Protein AF-A0A947HCT3-F1 (afdb_monomer_lite)

Structure (mmCIF, N/CA/C/O backbone):
data_AF-A0A947HCT3-F1
#
_entry.id   AF-A0A947HCT3-F1
#
loop_
_atom_site.group_PDB
_atom_site.id
_atom_site.type_symbol
_atom_site.label_atom_id
_atom_site.label_alt_id
_atom_site.label_comp_id
_atom_site.label_asym_id
_atom_site.label_entity_id
_atom_site.label_seq_id
_atom_site.pdbx_PDB_ins_code
_atom_site.Cartn_x
_atom_site.Cartn_y
_atom_site.Cartn_z
_atom_site.occupancy
_atom_site.B_iso_or_equiv
_atom_site.auth_seq_id
_atom_site.auth_comp_id
_atom_site.auth_asym_id
_atom_site.auth_atom_id
_atom_site.pdbx_PDB_model_num
ATOM 1 N N . MET A 1 1 ? -3.970 -8.580 -23.660 1.00 56.84 1 MET A N 1
ATOM 2 C CA . MET A 1 1 ? -3.537 -9.684 -24.543 1.00 56.84 1 MET A CA 1
ATOM 3 C C . MET A 1 1 ? -3.780 -9.497 -26.058 1.00 56.84 1 MET A C 1
ATOM 5 O O . MET A 1 1 ? -3.346 -10.385 -26.768 1.00 56.84 1 MET A O 1
ATOM 9 N N . PRO A 1 2 ? -4.352 -8.403 -26.622 1.00 57.91 2 PRO A N 1
ATOM 10 C CA . PRO A 1 2 ? -4.365 -8.251 -28.095 1.00 57.91 2 PRO A CA 1
ATOM 11 C C . PRO A 1 2 ? -3.103 -7.596 -28.687 1.00 57.91 2 PRO A C 1
ATOM 13 O O . PRO A 1 2 ? -2.681 -7.954 -29.776 1.00 57.91 2 PRO A O 1
ATOM 16 N N . LEU A 1 3 ? -2.484 -6.644 -27.978 1.00 55.88 3 LEU A N 1
ATOM 17 C CA . LEU A 1 3 ? -1.423 -5.795 -28.552 1.00 55.88 3 LEU A CA 1
ATOM 18 C C . LEU A 1 3 ? -0.024 -6.437 -28.568 1.00 55.88 3 LEU A C 1
ATOM 20 O O . LEU A 1 3 ? 0.815 -6.042 -29.365 1.00 55.88 3 LEU A O 1
ATOM 24 N N . TYR A 1 4 ? 0.230 -7.440 -27.722 1.00 53.56 4 TYR A N 1
ATOM 25 C CA . TYR A 1 4 ? 1.535 -8.116 -27.647 1.00 53.56 4 TYR A CA 1
ATOM 26 C C . TYR A 1 4 ? 1.813 -9.008 -28.867 1.00 53.56 4 TYR A C 1
ATOM 28 O O . TYR A 1 4 ? 2.942 -9.082 -29.337 1.00 53.56 4 TYR A O 1
ATOM 36 N N . LEU A 1 5 ? 0.770 -9.629 -29.423 1.00 58.38 5 LEU A N 1
ATOM 37 C CA . LEU A 1 5 ? 0.894 -10.539 -30.564 1.00 58.38 5 LEU A CA 1
ATOM 38 C C . LEU A 1 5 ? 1.216 -9.820 -31.884 1.00 58.38 5 LEU A C 1
ATOM 40 O O . LEU A 1 5 ? 1.547 -10.478 -32.860 1.00 58.38 5 LEU A O 1
ATOM 44 N N . LEU A 1 6 ? 1.097 -8.489 -31.929 1.00 59.31 6 LEU A N 1
ATOM 45 C CA . LEU A 1 6 ? 1.169 -7.716 -33.171 1.00 59.31 6 LEU A CA 1
ATOM 46 C C . LEU A 1 6 ? 2.506 -7.004 -33.399 1.00 59.31 6 LEU A C 1
ATOM 48 O O . LEU A 1 6 ? 2.699 -6.456 -34.481 1.00 59.31 6 LEU A O 1
ATOM 52 N N . SER A 1 7 ? 3.417 -6.959 -32.421 1.00 58.91 7 SER A N 1
ATOM 53 C CA . SER A 1 7 ? 4.641 -6.153 -32.573 1.00 58.91 7 SER A CA 1
ATOM 54 C C . SER A 1 7 ? 5.946 -6.810 -32.134 1.00 58.91 7 SER A C 1
ATOM 56 O O . SER A 1 7 ? 6.972 -6.194 -32.358 1.00 58.91 7 SER A O 1
ATOM 58 N N . GLU A 1 8 ? 5.957 -8.007 -31.531 1.00 56.78 8 GLU A N 1
ATOM 59 C CA . GLU A 1 8 ? 7.191 -8.693 -31.063 1.00 56.78 8 GLU A CA 1
ATOM 60 C C . GLU A 1 8 ? 8.147 -7.849 -30.181 1.00 56.78 8 GLU A C 1
ATOM 62 O O . GLU A 1 8 ? 9.265 -8.254 -29.874 1.00 56.78 8 GLU A O 1
ATOM 67 N N . GLU A 1 9 ? 7.717 -6.685 -29.697 1.00 63.81 9 GLU A N 1
ATOM 68 C CA . GLU A 1 9 ? 8.592 -5.778 -28.968 1.00 63.81 9 GLU A CA 1
ATOM 69 C C . GLU A 1 9 ? 8.560 -6.098 -27.472 1.00 63.81 9 GLU A C 1
ATOM 71 O O . GLU A 1 9 ? 7.555 -5.880 -26.780 1.00 63.81 9 GLU A O 1
ATOM 76 N N . ARG A 1 10 ? 9.708 -6.542 -26.940 1.00 75.31 10 ARG A N 1
ATOM 77 C CA . ARG A 1 10 ? 9.973 -6.700 -25.492 1.00 75.31 10 ARG A CA 1
ATOM 78 C C . ARG A 1 10 ? 9.546 -5.465 -24.687 1.00 75.31 10 ARG A C 1
ATOM 80 O O . ARG A 1 10 ? 9.216 -5.580 -23.510 1.00 75.31 10 ARG A O 1
ATOM 87 N N . PHE A 1 11 ? 9.486 -4.301 -25.332 1.00 82.25 11 PHE A N 1
ATOM 88 C CA . PHE A 1 11 ? 8.956 -3.057 -24.789 1.00 82.25 11 PHE A CA 1
ATOM 89 C C . PHE A 1 11 ? 7.548 -3.183 -24.177 1.00 82.25 11 PHE A C 1
ATOM 91 O O . PHE A 1 11 ? 7.352 -2.800 -23.023 1.00 82.25 11 PHE A O 1
ATOM 98 N N . PHE A 1 12 ? 6.563 -3.742 -24.892 1.00 83.81 12 PHE A N 1
ATOM 99 C CA . PHE A 1 12 ? 5.185 -3.837 -24.378 1.00 83.81 12 PHE A CA 1
ATOM 100 C C . PHE A 1 12 ? 5.067 -4.814 -23.208 1.00 83.81 12 PHE A C 1
ATOM 102 O O . PHE A 1 12 ? 4.247 -4.629 -22.302 1.00 83.81 12 PHE A O 1
ATOM 109 N N . LEU A 1 13 ? 5.907 -5.845 -23.216 1.00 85.38 13 LEU A N 1
ATOM 110 C CA . LEU A 1 13 ? 5.968 -6.837 -22.155 1.00 85.38 13 LEU A CA 1
ATOM 111 C C . LEU A 1 13 ? 6.576 -6.224 -20.881 1.00 85.38 13 LEU A C 1
ATOM 113 O O . LEU A 1 13 ? 5.982 -6.341 -19.810 1.00 85.38 13 LEU A O 1
ATOM 117 N N . SER A 1 14 ? 7.656 -5.446 -21.010 1.00 87.94 14 SER A N 1
ATOM 118 C CA . SER A 1 14 ? 8.220 -4.632 -19.921 1.00 87.94 14 SER A CA 1
ATOM 119 C C . SER A 1 14 ? 7.239 -3.580 -19.393 1.00 87.94 14 SER A C 1
ATOM 121 O O . SER A 1 14 ? 7.133 -3.388 -18.182 1.00 87.94 14 SER A O 1
ATOM 123 N N . LEU A 1 15 ? 6.472 -2.924 -20.272 1.00 89.94 15 LEU A N 1
ATOM 124 C CA . LEU A 1 15 ? 5.445 -1.961 -19.863 1.00 89.94 15 LEU A CA 1
ATOM 125 C C . LEU A 1 15 ? 4.327 -2.640 -19.060 1.00 89.94 15 LEU A C 1
ATOM 127 O O . LEU A 1 15 ? 3.884 -2.115 -18.039 1.00 89.94 15 LEU A O 1
ATOM 131 N N . THR A 1 16 ? 3.901 -3.831 -19.488 1.00 90.19 16 THR A N 1
ATOM 132 C CA . THR A 1 16 ? 2.904 -4.627 -18.761 1.00 90.19 16 THR A CA 1
ATOM 133 C C . THR A 1 16 ? 3.446 -5.065 -17.401 1.00 90.19 16 THR A C 1
ATOM 135 O O . THR A 1 16 ? 2.755 -4.910 -16.396 1.00 90.19 16 THR A O 1
ATOM 138 N N . TYR A 1 17 ? 4.695 -5.537 -17.344 1.00 90.75 17 TYR A N 1
ATOM 139 C CA . TYR A 1 17 ? 5.374 -5.880 -16.093 1.00 90.75 17 TYR A CA 1
ATOM 140 C C . TYR A 1 17 ? 5.388 -4.700 -15.112 1.00 90.75 17 TYR A C 1
ATOM 142 O O . TYR A 1 17 ? 4.963 -4.834 -13.965 1.00 90.75 17 TYR A O 1
ATOM 150 N N . PHE A 1 18 ? 5.803 -3.520 -15.579 1.00 91.88 18 PHE A N 1
ATOM 151 C CA . PHE A 1 18 ? 5.840 -2.310 -14.763 1.00 91.88 18 PHE A CA 1
ATOM 152 C C . PHE A 1 18 ? 4.444 -1.890 -14.281 1.00 91.88 18 PHE A C 1
ATOM 154 O O . PHE A 1 18 ? 4.259 -1.589 -13.102 1.00 91.88 18 PHE A O 1
ATOM 1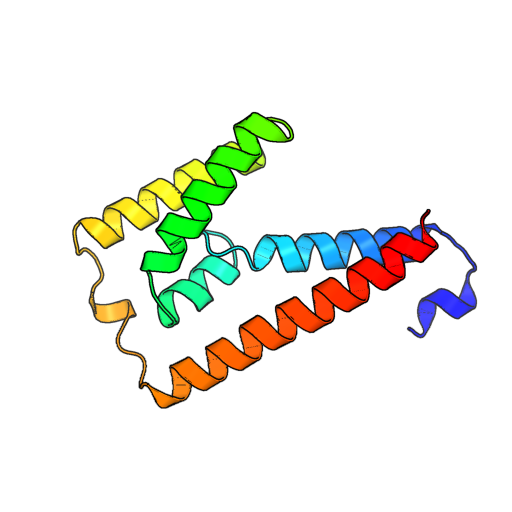61 N N . GLY A 1 19 ? 3.438 -1.937 -15.160 1.00 92.88 19 GLY A N 1
ATOM 162 C CA . GLY A 1 19 ? 2.051 -1.635 -14.803 1.00 92.88 19 GLY A CA 1
ATOM 163 C C . GLY A 1 19 ? 1.478 -2.587 -13.748 1.00 92.88 19 GLY A C 1
ATOM 164 O O . GLY A 1 19 ? 0.791 -2.145 -12.824 1.00 92.88 19 GLY A O 1
ATOM 165 N N . LEU A 1 20 ? 1.785 -3.885 -13.834 1.00 93.50 20 LEU A N 1
ATOM 166 C CA . LEU A 1 20 ? 1.399 -4.870 -12.819 1.00 93.50 20 LEU A CA 1
ATOM 167 C C . LEU A 1 20 ? 2.112 -4.620 -11.487 1.00 93.50 20 LEU A C 1
ATOM 169 O O . LEU A 1 20 ? 1.473 -4.661 -10.435 1.00 93.50 20 LEU A O 1
ATOM 173 N N . MET A 1 21 ? 3.410 -4.311 -11.528 1.00 92.12 21 MET A N 1
ATOM 174 C CA . MET A 1 21 ? 4.196 -3.995 -10.336 1.00 92.12 21 MET A CA 1
ATOM 175 C C . MET A 1 21 ? 3.651 -2.756 -9.613 1.00 92.12 21 MET A C 1
ATOM 177 O O . MET A 1 21 ? 3.490 -2.791 -8.395 1.00 92.12 21 MET A O 1
ATOM 181 N N . ILE A 1 22 ? 3.296 -1.691 -10.342 1.00 92.81 22 ILE A N 1
ATOM 182 C CA . ILE A 1 22 ? 2.667 -0.496 -9.756 1.00 92.81 22 ILE A CA 1
ATOM 183 C C . ILE A 1 22 ? 1.315 -0.833 -9.124 1.00 92.81 22 ILE A C 1
ATOM 185 O O . ILE A 1 22 ? 1.039 -0.381 -8.016 1.00 92.81 22 ILE A O 1
ATOM 189 N N . ASN A 1 23 ? 0.475 -1.635 -9.785 1.00 94.19 23 ASN A N 1
ATOM 190 C CA . ASN A 1 23 ? -0.812 -2.037 -9.212 1.00 94.19 23 ASN A CA 1
ATOM 191 C C . ASN A 1 23 ? -0.633 -2.823 -7.905 1.00 94.19 23 ASN A C 1
ATOM 193 O O . ASN A 1 23 ? -1.333 -2.561 -6.930 1.00 94.19 23 ASN A O 1
ATOM 197 N N . LEU A 1 24 ? 0.333 -3.744 -7.857 1.00 93.06 24 LEU A N 1
ATOM 198 C CA . LEU A 1 24 ? 0.667 -4.476 -6.633 1.00 93.06 24 LEU A CA 1
ATOM 199 C C . LEU A 1 24 ? 1.205 -3.554 -5.540 1.00 93.06 24 LEU A C 1
ATOM 201 O O . LEU A 1 24 ? 0.795 -3.670 -4.387 1.00 93.06 24 LEU A O 1
ATOM 205 N N . PHE A 1 25 ? 2.073 -2.612 -5.902 1.00 91.12 25 PHE A N 1
ATOM 206 C CA . PHE A 1 25 ? 2.589 -1.616 -4.972 1.00 91.12 25 PHE A CA 1
ATOM 207 C C . PHE A 1 25 ? 1.460 -0.761 -4.384 1.00 91.12 25 PHE A C 1
ATOM 209 O O . PHE A 1 25 ? 1.378 -0.603 -3.168 1.00 91.12 25 PHE A O 1
ATOM 216 N N . ASN A 1 26 ? 0.528 -0.291 -5.216 1.00 92.44 26 ASN A N 1
ATOM 217 C CA . ASN A 1 26 ? -0.629 0.483 -4.768 1.00 92.44 26 ASN A CA 1
ATOM 218 C C . ASN A 1 26 ? -1.560 -0.312 -3.854 1.00 92.44 26 ASN A C 1
ATOM 220 O O . ASN A 1 26 ? -2.280 0.296 -3.070 1.00 92.44 26 ASN A O 1
ATOM 224 N N . LEU A 1 27 ? -1.542 -1.645 -3.901 1.00 92.94 27 LEU A N 1
ATOM 225 C CA . LEU A 1 27 ? -2.330 -2.488 -3.006 1.00 92.94 27 LEU A CA 1
ATOM 226 C C . LEU A 1 27 ? -1.694 -2.678 -1.627 1.00 92.94 27 LEU A C 1
ATOM 228 O O . LEU A 1 27 ? -2.365 -3.237 -0.763 1.00 92.94 27 LEU A O 1
ATOM 232 N N . LEU A 1 28 ? -0.474 -2.201 -1.360 1.00 90.81 28 LEU A N 1
ATOM 233 C CA . LEU A 1 28 ? 0.121 -2.287 -0.022 1.00 90.81 28 LEU A CA 1
ATOM 234 C C . LEU A 1 28 ? -0.773 -1.615 1.042 1.00 90.81 28 LEU A C 1
ATOM 236 O O . LEU A 1 28 ? -1.397 -0.582 0.775 1.00 90.81 28 LEU A O 1
ATOM 240 N N . PRO A 1 29 ? -0.851 -2.169 2.266 1.00 89.88 29 PRO A N 1
ATOM 241 C CA . PRO A 1 29 ? -1.768 -1.699 3.302 1.00 89.88 29 PRO A CA 1
ATOM 242 C C . PRO A 1 29 ? -1.227 -0.453 4.021 1.00 89.88 29 PRO A C 1
ATOM 244 O O . PRO A 1 29 ? -1.057 -0.452 5.231 1.00 89.88 29 PRO A O 1
ATOM 247 N N . ILE A 1 30 ? -0.911 0.611 3.283 1.00 88.50 30 ILE A N 1
ATOM 248 C CA . ILE A 1 30 ? -0.294 1.841 3.801 1.00 88.50 30 ILE A CA 1
ATOM 249 C C . ILE A 1 30 ? -0.956 3.030 3.116 1.00 88.50 30 ILE A C 1
ATOM 251 O O . ILE A 1 30 ? -1.128 3.027 1.902 1.00 88.50 30 ILE A O 1
ATOM 255 N N . ARG A 1 31 ? -1.330 4.067 3.864 1.00 84.12 31 ARG A N 1
ATOM 256 C CA . ARG A 1 31 ? -1.761 5.336 3.258 1.00 84.12 31 ARG A CA 1
ATOM 257 C C . ARG A 1 31 ? -0.530 6.162 2.871 1.00 84.12 31 ARG A C 1
ATOM 259 O O . ARG A 1 31 ? 0.417 6.184 3.654 1.00 84.12 31 ARG A O 1
ATOM 266 N N . PRO A 1 32 ? -0.499 6.815 1.693 1.00 84.81 32 PRO A N 1
ATOM 267 C CA . PRO A 1 32 ? -1.620 7.199 0.820 1.00 84.81 32 PRO A CA 1
ATOM 268 C C . PRO A 1 32 ? -1.980 6.202 -0.299 1.00 84.81 32 PRO A C 1
ATOM 270 O O . PRO A 1 32 ? -2.783 6.541 -1.165 1.00 84.81 32 PRO A O 1
ATOM 273 N N . LEU A 1 33 ? -1.404 4.999 -0.311 1.00 89.75 33 LEU A N 1
ATOM 274 C CA . LEU A 1 33 ? -1.652 4.011 -1.364 1.00 89.75 33 LEU A CA 1
ATOM 275 C C . LEU A 1 33 ? -3.103 3.503 -1.321 1.00 89.75 33 LEU A C 1
ATOM 277 O O . LEU A 1 33 ? -3.763 3.516 -0.273 1.00 89.75 33 LEU A O 1
ATOM 281 N N . ASP A 1 34 ? -3.603 3.027 -2.461 1.00 89.19 34 ASP A N 1
ATOM 282 C CA . ASP A 1 34 ? -4.996 2.587 -2.616 1.00 89.19 34 ASP A CA 1
ATOM 283 C C . ASP A 1 34 ? -5.367 1.455 -1.640 1.00 89.19 34 ASP A C 1
ATOM 285 O O . ASP A 1 34 ? -6.442 1.457 -1.027 1.00 89.19 34 ASP A O 1
ATOM 289 N N . GLY A 1 35 ? -4.437 0.530 -1.407 1.00 87.31 35 GLY A N 1
ATOM 290 C CA . GLY A 1 35 ? -4.544 -0.555 -0.442 1.00 87.31 35 GLY A CA 1
ATOM 291 C C . GLY A 1 35 ? -4.694 -0.056 0.989 1.00 87.31 35 GLY A C 1
ATOM 292 O O . GLY A 1 35 ? -5.428 -0.662 1.769 1.00 87.31 35 GLY A O 1
ATOM 293 N N . GLY A 1 36 ? -4.126 1.101 1.338 1.00 86.81 36 GLY A N 1
ATOM 294 C CA . GLY A 1 36 ? -4.333 1.759 2.627 1.00 86.81 36 GLY A CA 1
ATOM 295 C C . GLY A 1 36 ? -5.790 2.169 2.873 1.00 86.81 36 GLY A C 1
ATOM 296 O O . GLY A 1 36 ? -6.251 2.170 4.016 1.00 86.81 36 GLY A O 1
ATOM 297 N N . ARG A 1 37 ? -6.568 2.469 1.824 1.00 85.06 37 ARG A N 1
ATOM 298 C CA . ARG A 1 37 ? -7.998 2.814 1.952 1.00 85.06 37 ARG A CA 1
ATOM 299 C C . ARG A 1 37 ? -8.860 1.575 2.164 1.00 85.06 37 ARG A C 1
ATOM 301 O O . ARG A 1 37 ? -9.713 1.573 3.048 1.00 85.06 37 ARG A O 1
ATOM 308 N N . ILE A 1 38 ? -8.611 0.520 1.390 1.00 86.50 38 ILE A N 1
ATOM 309 C CA . ILE A 1 38 ? -9.350 -0.746 1.500 1.00 86.50 38 ILE A CA 1
ATOM 310 C C . ILE A 1 38 ? -9.018 -1.434 2.826 1.00 86.50 38 ILE A C 1
ATOM 312 O O . ILE A 1 38 ? -9.911 -1.879 3.543 1.00 86.50 38 ILE A O 1
ATOM 316 N N . THR A 1 39 ? -7.746 -1.464 3.216 1.00 87.38 39 THR A N 1
ATOM 317 C CA . THR A 1 39 ? -7.336 -2.080 4.483 1.00 87.38 39 THR A CA 1
ATOM 318 C C . THR A 1 39 ? -7.843 -1.310 5.698 1.00 87.38 39 THR A C 1
ATOM 320 O O . THR A 1 39 ? -8.159 -1.947 6.694 1.00 87.38 39 THR A O 1
ATOM 323 N N . ALA A 1 40 ? -8.088 0.004 5.591 1.00 82.12 40 ALA A N 1
ATOM 324 C CA . ALA A 1 40 ? -8.842 0.766 6.595 1.00 82.12 40 ALA A CA 1
ATOM 325 C C . ALA A 1 40 ? -10.209 0.132 6.878 1.00 82.12 40 ALA A C 1
ATOM 327 O O . ALA A 1 40 ? -10.582 -0.110 8.020 1.00 82.12 40 ALA A O 1
ATOM 328 N N . ALA A 1 41 ? -10.951 -0.151 5.807 1.00 80.44 41 ALA A N 1
ATOM 329 C CA . ALA A 1 41 ? -12.289 -0.718 5.866 1.00 80.44 41 ALA A CA 1
ATOM 330 C C . ALA A 1 41 ? -12.289 -2.147 6.445 1.00 80.44 41 ALA A C 1
ATOM 332 O O . ALA A 1 41 ? -13.220 -2.549 7.158 1.00 80.44 41 ALA A O 1
ATOM 333 N N . LEU A 1 42 ? -11.234 -2.918 6.159 1.00 83.19 42 LEU A N 1
ATOM 334 C CA . LEU A 1 42 ? -11.063 -4.287 6.645 1.00 83.19 42 LEU A CA 1
ATOM 335 C C . LEU A 1 42 ? -10.594 -4.338 8.103 1.00 83.19 42 LEU A C 1
ATOM 337 O O . LEU A 1 42 ? -11.247 -4.955 8.941 1.00 83.19 42 LEU A O 1
ATOM 341 N N . SER A 1 43 ? -9.462 -3.713 8.405 1.00 83.69 43 SER A N 1
ATOM 342 C CA . SER A 1 43 ? -8.891 -3.610 9.742 1.00 83.69 43 SER A CA 1
ATOM 343 C C . SER A 1 43 ? -7.754 -2.582 9.743 1.00 83.69 43 SER A C 1
ATOM 345 O O . SER A 1 43 ? -6.735 -2.819 9.093 1.00 83.69 43 SER A O 1
ATOM 347 N N . PRO A 1 44 ? -7.845 -1.488 10.515 1.00 79.75 44 PRO A N 1
ATOM 348 C CA . PRO A 1 44 ? -6.759 -0.509 10.597 1.00 79.75 44 PRO A CA 1
ATOM 349 C C . PRO A 1 44 ? -5.451 -1.066 11.179 1.00 79.75 44 PRO A C 1
ATOM 351 O O . PRO A 1 44 ? -4.392 -0.495 10.942 1.00 79.75 44 PRO A O 1
ATOM 354 N N . TRP A 1 45 ? -5.475 -2.220 11.859 1.00 84.50 45 TRP A N 1
ATOM 355 C CA . TRP A 1 45 ? -4.250 -2.917 12.279 1.00 84.50 45 TRP A CA 1
ATOM 356 C C . TRP A 1 45 ? -3.358 -3.331 11.102 1.00 84.50 45 TRP A C 1
ATOM 358 O O . TRP A 1 45 ? -2.139 -3.411 11.256 1.00 84.50 45 TRP A O 1
ATOM 368 N N . LEU A 1 46 ? -3.940 -3.541 9.916 1.00 87.56 46 LEU A N 1
ATOM 369 C CA . LEU A 1 46 ? -3.184 -3.836 8.697 1.00 87.56 46 LEU A CA 1
ATOM 370 C C . LEU A 1 46 ? -2.244 -2.685 8.312 1.00 87.56 46 LEU A C 1
ATOM 372 O O . LEU A 1 46 ? -1.215 -2.941 7.696 1.00 87.56 46 LEU A O 1
ATOM 376 N N . TRP A 1 47 ? -2.539 -1.446 8.723 1.00 89.00 47 TRP A N 1
ATOM 377 C CA . TRP A 1 47 ? -1.643 -0.309 8.506 1.00 89.00 47 TRP A CA 1
ATOM 378 C C . TRP A 1 47 ? -0.340 -0.431 9.276 1.00 89.00 47 TRP A C 1
ATOM 380 O O . TRP A 1 47 ? 0.720 -0.160 8.722 1.00 89.00 47 TRP A O 1
ATOM 390 N N . GLY A 1 48 ? -0.401 -0.887 10.530 1.00 89.31 48 GLY A N 1
ATOM 391 C CA . GLY A 1 48 ? 0.800 -1.141 11.324 1.00 89.31 48 GLY A CA 1
ATOM 392 C C . GLY A 1 48 ? 1.677 -2.219 10.686 1.00 89.31 48 GLY A C 1
ATOM 393 O O . GLY A 1 48 ? 2.891 -2.052 10.594 1.00 89.31 48 GLY A O 1
ATOM 394 N N . ILE A 1 49 ? 1.054 -3.282 10.164 1.00 91.38 49 ILE A N 1
ATOM 395 C CA . ILE A 1 49 ? 1.754 -4.338 9.416 1.00 91.38 49 ILE A CA 1
ATOM 396 C C . ILE A 1 49 ? 2.406 -3.757 8.158 1.00 91.38 49 ILE A C 1
ATOM 398 O O . ILE A 1 49 ? 3.583 -4.006 7.911 1.00 91.38 49 ILE A O 1
ATOM 402 N N . GLY A 1 50 ? 1.672 -2.949 7.388 1.00 90.88 50 GLY A N 1
ATOM 403 C CA . GLY A 1 50 ? 2.199 -2.282 6.201 1.00 90.88 50 GLY A CA 1
ATOM 404 C C . GLY A 1 50 ? 3.408 -1.403 6.507 1.00 90.88 50 GLY A C 1
ATOM 405 O O . GLY A 1 50 ? 4.449 -1.551 5.872 1.00 90.88 50 GLY A O 1
ATOM 406 N N . LEU A 1 51 ? 3.301 -0.537 7.516 1.00 93.00 51 LEU A N 1
ATOM 407 C CA . LEU A 1 51 ? 4.395 0.335 7.947 1.00 93.00 51 LEU A CA 1
ATOM 408 C C . LEU A 1 51 ? 5.631 -0.456 8.374 1.00 93.00 51 LEU A C 1
ATOM 410 O O . LEU A 1 51 ? 6.743 -0.087 8.004 1.00 93.00 51 LEU A O 1
ATOM 414 N N . LEU A 1 52 ? 5.446 -1.556 9.108 1.00 93.31 52 LEU A N 1
ATOM 415 C CA . LEU A 1 52 ? 6.547 -2.418 9.526 1.00 93.31 52 LEU A CA 1
ATOM 416 C C . LEU A 1 52 ? 7.237 -3.073 8.322 1.00 93.31 52 LEU A C 1
ATOM 418 O O . LEU A 1 52 ? 8.460 -3.005 8.207 1.00 93.31 52 LEU A O 1
ATOM 422 N N . LEU A 1 53 ? 6.466 -3.665 7.403 1.00 91.00 53 LEU A N 1
ATOM 423 C CA . LEU A 1 53 ? 7.001 -4.270 6.177 1.00 91.00 53 LEU A CA 1
ATOM 424 C C . LEU A 1 53 ? 7.766 -3.250 5.333 1.00 91.00 53 LEU A C 1
ATOM 426 O O . LEU A 1 53 ? 8.836 -3.543 4.798 1.00 91.00 53 LEU A O 1
ATOM 430 N N . MET A 1 54 ? 7.238 -2.035 5.240 1.00 90.25 54 MET A N 1
ATOM 431 C CA . MET A 1 54 ? 7.866 -0.952 4.506 1.00 90.25 54 MET A CA 1
ATOM 432 C C . MET A 1 54 ? 9.168 -0.485 5.153 1.00 90.25 54 MET A C 1
ATOM 434 O O . MET A 1 54 ? 10.160 -0.295 4.452 1.00 90.25 54 MET A O 1
ATOM 438 N N . LEU A 1 55 ? 9.188 -0.353 6.481 1.00 91.94 55 LEU A N 1
ATOM 439 C CA . LEU A 1 55 ? 10.392 -0.015 7.231 1.00 91.94 55 LEU A CA 1
ATOM 440 C C . LEU A 1 55 ? 11.492 -1.056 6.984 1.00 91.94 55 LEU A C 1
ATOM 442 O O . LEU A 1 55 ? 12.605 -0.691 6.620 1.00 91.94 55 LEU A O 1
ATOM 446 N N . ILE A 1 56 ? 11.162 -2.347 7.091 1.00 91.31 56 ILE A N 1
ATOM 447 C CA . ILE A 1 56 ? 12.090 -3.448 6.786 1.00 91.31 56 ILE A CA 1
ATOM 448 C C . ILE A 1 56 ? 12.592 -3.350 5.339 1.00 91.31 56 ILE A C 1
ATOM 450 O O . ILE A 1 56 ? 13.787 -3.505 5.088 1.00 91.31 56 ILE A O 1
ATOM 454 N N . SER A 1 57 ? 11.706 -3.050 4.387 1.00 87.75 57 SER A N 1
ATOM 455 C CA . SER A 1 57 ? 12.057 -2.956 2.961 1.00 87.75 57 SER A CA 1
ATOM 456 C C . SER A 1 57 ? 13.080 -1.849 2.682 1.00 87.75 57 SER A C 1
ATOM 458 O O . SER A 1 57 ? 14.006 -2.051 1.898 1.00 87.75 57 SER A O 1
ATOM 460 N N . ILE A 1 58 ? 12.963 -0.705 3.364 1.0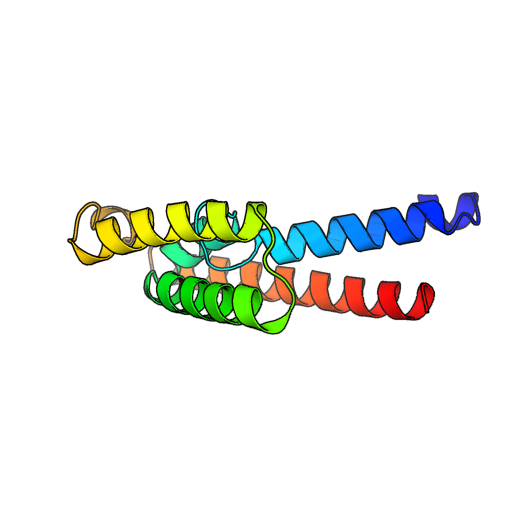0 89.50 58 ILE A N 1
ATOM 461 C CA . ILE A 1 58 ? 13.901 0.423 3.239 1.00 89.50 58 ILE A CA 1
ATOM 462 C C . ILE A 1 58 ? 15.317 0.028 3.685 1.00 89.50 58 ILE A C 1
ATOM 464 O O . ILE A 1 58 ? 16.287 0.428 3.043 1.00 89.50 58 ILE A O 1
ATOM 468 N N . PHE A 1 59 ? 15.444 -0.771 4.750 1.00 89.38 59 PHE A N 1
ATOM 469 C CA . PHE A 1 59 ? 16.746 -1.206 5.271 1.00 89.38 59 PHE A CA 1
ATOM 470 C C . PHE A 1 59 ? 17.350 -2.406 4.528 1.00 89.38 59 PHE A C 1
ATOM 472 O O . PHE A 1 59 ? 18.553 -2.626 4.634 1.00 89.38 59 PHE A O 1
ATOM 479 N N . THR A 1 60 ? 16.545 -3.188 3.803 1.00 89.44 60 THR A N 1
ATOM 480 C CA . THR A 1 60 ? 16.985 -4.461 3.196 1.00 89.44 60 THR A CA 1
ATOM 481 C C . THR A 1 60 ? 17.179 -4.415 1.682 1.00 89.44 60 THR A C 1
ATOM 483 O O . THR A 1 60 ? 18.044 -5.127 1.182 1.00 89.44 60 THR A O 1
ATOM 486 N N . ILE A 1 61 ? 16.403 -3.612 0.942 1.00 81.69 61 ILE A N 1
ATOM 487 C CA . ILE A 1 61 ? 16.413 -3.622 -0.534 1.00 81.69 61 ILE A CA 1
ATOM 488 C C . ILE A 1 61 ? 17.191 -2.423 -1.085 1.00 81.69 61 ILE A C 1
ATOM 490 O O . ILE A 1 61 ? 18.127 -2.606 -1.856 1.00 81.69 61 ILE A O 1
ATOM 494 N N . ALA A 1 62 ? 16.800 -1.208 -0.696 1.00 78.06 62 ALA A N 1
ATOM 495 C CA . ALA A 1 62 ? 17.516 0.053 -0.902 1.00 78.06 62 ALA A CA 1
ATOM 496 C C . ALA A 1 62 ? 16.636 1.210 -0.395 1.00 78.06 62 ALA A C 1
ATOM 498 O O . ALA A 1 62 ? 15.420 1.195 -0.620 1.00 78.06 62 ALA A O 1
ATOM 499 N N . PRO A 1 63 ? 17.214 2.261 0.211 1.00 77.69 63 PRO A N 1
ATOM 500 C CA . PRO A 1 63 ? 16.453 3.447 0.568 1.00 77.69 63 PRO A CA 1
ATOM 501 C C . PRO A 1 63 ? 16.044 4.215 -0.698 1.00 77.69 63 PRO A C 1
ATOM 503 O O . PRO A 1 63 ? 16.877 4.794 -1.391 1.00 77.69 63 PRO A O 1
ATOM 506 N N . ASN A 1 64 ? 14.743 4.240 -0.994 1.00 83.75 64 ASN A N 1
ATOM 507 C CA . ASN A 1 64 ? 14.170 5.074 -2.050 1.00 83.75 64 ASN A CA 1
ATOM 508 C C . ASN A 1 64 ? 13.486 6.306 -1.420 1.00 83.75 64 ASN A C 1
ATOM 510 O O . ASN A 1 64 ? 12.655 6.127 -0.523 1.00 83.75 64 ASN A O 1
ATOM 514 N N . PRO A 1 65 ? 13.755 7.541 -1.890 1.00 87.50 65 PRO A N 1
ATOM 515 C CA . PRO A 1 65 ? 13.075 8.746 -1.408 1.00 87.50 65 PRO A CA 1
ATOM 516 C C . PRO A 1 65 ? 11.543 8.631 -1.384 1.00 87.50 65 PRO A C 1
ATOM 518 O O . PRO A 1 65 ? 10.905 9.085 -0.437 1.00 87.50 65 PRO A O 1
ATOM 521 N N . LEU A 1 66 ? 10.944 7.960 -2.375 1.00 88.00 66 LEU A N 1
ATOM 522 C CA . LEU A 1 66 ? 9.499 7.715 -2.427 1.00 88.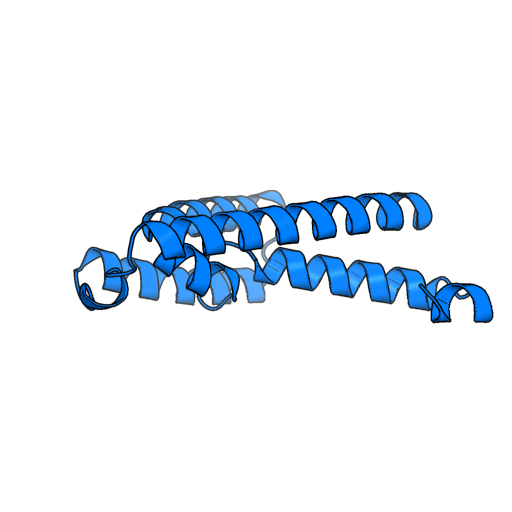00 66 LEU A CA 1
ATOM 523 C C . LEU A 1 66 ? 9.017 6.826 -1.277 1.00 88.00 66 LEU A C 1
ATOM 525 O O . LEU A 1 66 ? 7.965 7.089 -0.697 1.00 88.00 66 LEU A O 1
ATOM 529 N N . MET A 1 67 ? 9.788 5.798 -0.914 1.00 87.75 67 MET A N 1
ATOM 530 C CA . MET A 1 67 ? 9.463 4.943 0.227 1.00 87.75 67 MET A CA 1
ATOM 531 C C . MET A 1 67 ? 9.546 5.725 1.539 1.00 87.75 67 MET A C 1
ATOM 533 O O . MET A 1 67 ? 8.686 5.588 2.398 1.00 87.75 67 MET A O 1
ATOM 537 N N . ILE A 1 68 ? 10.530 6.605 1.693 1.00 89.44 68 ILE A N 1
ATOM 538 C CA . ILE A 1 68 ? 10.627 7.440 2.895 1.00 89.44 68 ILE A CA 1
ATOM 539 C C . ILE A 1 68 ? 9.419 8.387 2.989 1.00 89.44 68 ILE A C 1
ATOM 541 O O . ILE A 1 68 ? 8.811 8.504 4.049 1.00 89.44 68 ILE A O 1
ATOM 545 N N . LEU A 1 69 ? 9.015 9.010 1.877 1.00 90.25 69 LEU A N 1
ATOM 546 C CA . LEU A 1 69 ? 7.839 9.885 1.838 1.00 90.25 69 LEU A CA 1
ATOM 547 C C . LEU A 1 69 ? 6.545 9.145 2.197 1.00 90.25 69 LEU A C 1
ATOM 549 O O . LEU A 1 69 ? 5.792 9.602 3.055 1.00 90.25 69 LEU A O 1
ATOM 553 N N . ILE A 1 70 ? 6.291 7.993 1.572 1.00 90.06 70 ILE A N 1
ATOM 554 C CA . ILE A 1 70 ? 5.104 7.175 1.859 1.00 90.06 70 ILE A CA 1
ATOM 555 C C . ILE A 1 70 ? 5.110 6.718 3.327 1.00 90.06 70 ILE A C 1
ATOM 557 O O . ILE A 1 70 ? 4.064 6.749 3.975 1.00 90.06 70 ILE A O 1
ATOM 561 N N . LEU A 1 71 ? 6.277 6.363 3.874 1.00 91.25 71 LEU A N 1
ATOM 562 C CA . LEU A 1 71 ? 6.427 5.989 5.278 1.00 91.25 71 LEU A CA 1
ATOM 563 C C . LEU A 1 71 ? 6.024 7.149 6.203 1.00 91.25 71 LEU A C 1
ATOM 565 O O . LEU A 1 71 ? 5.233 6.942 7.120 1.00 91.25 71 LEU A O 1
ATOM 569 N N . LEU A 1 72 ? 6.496 8.372 5.942 1.00 92.25 72 LEU A N 1
ATOM 570 C CA . LEU A 1 72 ? 6.141 9.557 6.735 1.00 92.25 72 LEU A CA 1
ATOM 571 C C . LEU A 1 72 ? 4.628 9.823 6.744 1.00 92.25 72 LEU A C 1
ATOM 573 O O . LEU A 1 72 ? 4.045 10.035 7.812 1.00 92.25 72 LEU A O 1
ATOM 577 N N . PHE A 1 73 ? 3.974 9.766 5.579 1.00 91.12 73 PHE A N 1
ATOM 578 C CA . PHE A 1 73 ? 2.520 9.922 5.492 1.00 91.12 73 PHE A CA 1
ATOM 579 C C . PHE A 1 73 ? 1.786 8.815 6.249 1.00 91.12 73 PHE A C 1
ATOM 581 O O . PHE A 1 73 ? 0.904 9.108 7.061 1.00 91.12 73 PHE A O 1
ATOM 588 N N . GLY A 1 74 ? 2.193 7.562 6.049 1.00 88.94 74 GLY A N 1
ATOM 589 C CA . GLY A 1 74 ? 1.572 6.420 6.700 1.00 88.94 74 GLY A CA 1
ATOM 590 C C . GLY A 1 74 ? 1.728 6.443 8.225 1.00 88.94 74 GLY A C 1
ATOM 591 O O . GLY A 1 74 ? 0.764 6.153 8.932 1.00 88.94 74 GLY A O 1
ATOM 592 N N . LEU A 1 75 ? 2.887 6.862 8.752 1.00 92.00 75 LEU A N 1
ATOM 593 C CA . LEU A 1 75 ? 3.092 7.082 10.190 1.00 92.00 75 LEU A CA 1
ATOM 594 C C . LEU A 1 75 ? 2.154 8.160 10.737 1.00 92.00 75 LEU A C 1
ATOM 596 O O . LEU A 1 75 ? 1.562 7.971 11.800 1.00 92.00 75 LEU A O 1
ATOM 600 N N . SER A 1 76 ? 1.987 9.271 10.013 1.00 90.06 76 SER A N 1
ATOM 601 C CA . SER A 1 76 ? 1.089 10.350 10.435 1.00 90.06 76 SER A CA 1
ATOM 602 C C . SER A 1 76 ? -0.371 9.884 10.525 1.00 90.06 76 SER A C 1
ATOM 604 O O . SER A 1 76 ? -1.074 10.224 11.478 1.00 90.06 76 SER A O 1
ATOM 606 N N . ASP A 1 77 ? -0.818 9.057 9.576 1.00 86.38 77 ASP A N 1
ATOM 607 C CA . ASP A 1 77 ? -2.178 8.516 9.546 1.00 86.38 77 ASP A CA 1
ATOM 608 C C . ASP A 1 77 ? -2.392 7.438 10.612 1.00 86.38 77 ASP A C 1
ATOM 610 O O . ASP A 1 77 ? -3.426 7.426 11.285 1.00 86.38 77 ASP A O 1
ATOM 614 N N . PHE A 1 78 ? -1.400 6.569 10.819 1.00 87.94 78 PHE A N 1
ATOM 615 C CA . PHE A 1 78 ? -1.429 5.571 11.884 1.00 87.94 78 PHE A CA 1
ATOM 616 C C . PHE A 1 78 ? -1.469 6.225 13.269 1.00 87.94 78 PHE A C 1
ATOM 618 O O . PHE A 1 78 ? -2.244 5.800 14.126 1.00 87.94 78 PHE A O 1
ATOM 625 N N . TYR A 1 79 ? -0.709 7.304 13.474 1.00 89.12 79 TYR A N 1
ATOM 626 C CA . TYR A 1 79 ? -0.722 8.068 14.720 1.00 89.12 79 TYR A CA 1
ATOM 627 C C . TYR A 1 79 ? -2.095 8.699 15.003 1.00 89.12 79 TYR A C 1
ATOM 629 O O . TYR A 1 79 ? -2.619 8.557 16.110 1.00 89.12 79 TYR A O 1
ATOM 637 N N . LYS A 1 80 ? -2.723 9.337 14.003 1.00 86.25 80 LYS A N 1
ATOM 638 C CA . LYS A 1 80 ? -4.084 9.901 14.133 1.00 86.25 80 LYS A CA 1
ATOM 639 C C . LYS A 1 80 ? -5.109 8.827 14.498 1.00 86.25 80 LYS A C 1
ATOM 641 O O . LYS A 1 80 ? -5.925 9.030 15.397 1.00 86.25 80 LYS A O 1
ATOM 646 N N . TRP A 1 81 ? -5.030 7.668 13.842 1.00 83.81 81 TRP A N 1
ATOM 647 C CA . TRP A 1 81 ? -5.885 6.524 14.152 1.00 83.81 81 TRP A CA 1
ATOM 648 C C . TRP A 1 81 ? -5.681 6.011 15.582 1.00 83.81 81 TRP A C 1
ATOM 650 O O . TRP A 1 81 ? -6.665 5.832 16.301 1.00 83.81 81 TRP A O 1
ATOM 660 N N . TRP A 1 82 ? -4.428 5.830 16.018 1.00 83.75 82 TRP A N 1
ATOM 661 C CA . TRP A 1 82 ? -4.103 5.383 17.378 1.00 83.75 82 TRP A CA 1
ATOM 662 C C . TRP A 1 82 ? -4.663 6.346 18.427 1.00 83.75 82 TRP A C 1
ATOM 664 O O . TRP A 1 82 ? -5.248 5.922 19.423 1.00 83.75 82 TRP A O 1
ATOM 674 N N . LYS A 1 83 ? -4.538 7.656 18.187 1.00 85.44 83 LYS A N 1
ATOM 675 C CA . LYS A 1 83 ? -5.074 8.710 19.060 1.00 85.44 83 LYS A CA 1
ATOM 676 C C . LYS A 1 83 ? -6.612 8.723 19.116 1.00 85.44 83 LYS A C 1
ATOM 678 O O . LYS A 1 83 ? -7.198 9.400 19.954 1.00 85.44 83 LYS A O 1
ATOM 683 N N . GLY A 1 84 ? -7.282 7.947 18.262 1.00 76.19 84 GLY A N 1
ATOM 684 C CA . GLY A 1 84 ? -8.736 7.833 18.219 1.00 76.19 84 GLY A CA 1
ATOM 685 C C . GLY A 1 84 ? -9.423 8.969 17.463 1.00 76.19 84 GLY A C 1
ATOM 686 O O . GLY A 1 84 ? -10.650 9.062 17.503 1.00 76.19 84 GLY A O 1
ATOM 687 N N . GLU A 1 85 ? -8.668 9.806 16.752 1.00 66.19 85 GLU A N 1
ATOM 688 C CA . GLU A 1 85 ? -9.215 10.800 15.835 1.00 66.19 85 GLU A CA 1
ATOM 689 C C . GLU A 1 85 ? -9.714 10.044 14.583 1.00 66.19 85 GLU A C 1
ATOM 691 O O . GLU A 1 85 ? -8.927 9.411 13.882 1.00 66.19 85 GLU A O 1
ATOM 696 N N . ASN A 1 86 ? -11.029 10.083 14.308 1.00 60.56 86 ASN A N 1
ATOM 697 C CA . ASN A 1 86 ? -11.742 9.380 13.212 1.00 60.56 86 ASN A CA 1
ATOM 698 C C . ASN A 1 86 ? -12.215 7.929 13.466 1.00 60.56 86 ASN A C 1
ATOM 700 O O . ASN A 1 86 ? -12.093 7.065 12.594 1.00 60.56 86 ASN A O 1
ATOM 704 N N . ARG A 1 87 ? -12.861 7.648 14.608 1.00 58.31 87 ARG A N 1
ATOM 705 C CA . ARG A 1 87 ? -13.515 6.336 14.847 1.00 58.31 87 ARG A CA 1
ATOM 706 C C . ARG A 1 87 ? -14.684 6.019 13.901 1.00 58.31 87 ARG A C 1
ATOM 708 O O . ARG A 1 87 ? -14.975 4.848 13.680 1.00 58.31 87 ARG A O 1
ATOM 715 N N . HIS A 1 88 ? -15.297 7.032 13.288 1.00 55.16 88 HIS A N 1
ATOM 716 C CA . HIS A 1 88 ? -16.474 6.871 12.422 1.00 55.16 88 HIS A CA 1
ATOM 717 C C . HIS A 1 88 ? -16.168 6.290 11.024 1.00 55.16 88 HIS A C 1
ATOM 719 O O . HIS A 1 88 ? -17.079 5.924 10.292 1.00 55.16 88 HIS A O 1
ATOM 725 N N . TYR A 1 89 ? -14.890 6.151 10.646 1.00 54.59 89 TYR A N 1
ATOM 726 C CA . TYR A 1 89 ? -14.488 5.582 9.349 1.00 54.59 89 TYR A CA 1
ATOM 727 C C . TYR A 1 89 ? -14.529 4.041 9.290 1.00 54.59 89 TYR A C 1
ATOM 729 O O . TYR A 1 89 ? -14.335 3.469 8.216 1.00 54.59 89 TYR A O 1
ATOM 737 N N . PHE A 1 90 ? -14.769 3.356 10.416 1.00 58.91 90 PHE A N 1
ATOM 738 C CA . PHE A 1 90 ? -14.627 1.895 10.535 1.00 58.91 90 PHE A CA 1
ATOM 739 C C . PHE A 1 90 ? -15.950 1.125 10.630 1.00 58.91 90 PHE A C 1
ATOM 741 O O . PHE A 1 90 ? -15.945 -0.102 10.756 1.00 58.91 90 PHE A O 1
ATOM 748 N N . GLU A 1 91 ? -17.085 1.816 10.535 1.00 59.94 91 GLU A N 1
ATOM 749 C CA . GLU A 1 91 ? -18.418 1.224 10.662 1.00 59.94 91 GLU A CA 1
ATOM 750 C C . GLU A 1 91 ? -18.920 0.693 9.316 1.00 59.94 91 GLU A C 1
ATOM 752 O O . GLU A 1 91 ? -19.882 1.176 8.723 1.00 59.94 91 GLU A O 1
ATOM 757 N N . ILE A 1 92 ? -18.241 -0.326 8.793 1.00 65.38 92 ILE A N 1
ATOM 758 C CA . ILE A 1 92 ? -18.713 -1.042 7.608 1.00 65.38 92 ILE A CA 1
ATOM 759 C C . ILE A 1 92 ? -19.375 -2.339 8.059 1.00 65.38 92 ILE A C 1
ATOM 761 O O . ILE A 1 92 ? -18.790 -3.140 8.787 1.00 65.38 92 ILE A O 1
ATOM 765 N N . SER A 1 93 ? -20.606 -2.554 7.589 1.00 75.06 93 SER A N 1
ATOM 766 C CA . SER A 1 93 ? -21.357 -3.790 7.817 1.00 75.06 93 SER A CA 1
ATOM 767 C C . SER A 1 93 ? -20.522 -5.027 7.456 1.00 75.06 93 SER A C 1
ATOM 769 O O . SER A 1 93 ? -19.881 -5.082 6.401 1.00 75.06 93 SER A O 1
ATOM 771 N N . ARG A 1 94 ? -20.551 -6.040 8.333 1.00 71.12 94 ARG A N 1
ATOM 772 C CA . ARG A 1 94 ? -19.708 -7.250 8.277 1.00 71.12 94 ARG A CA 1
ATOM 773 C C . ARG A 1 94 ? -19.774 -7.968 6.918 1.00 71.12 94 ARG A C 1
ATOM 775 O O . ARG A 1 94 ? -18.757 -8.476 6.456 1.00 71.12 94 ARG A O 1
ATOM 782 N N . HIS A 1 95 ? -20.921 -7.937 6.236 1.00 75.56 95 HIS A N 1
ATOM 783 C CA . HIS A 1 95 ? -21.085 -8.530 4.902 1.00 75.56 95 HIS A CA 1
ATOM 784 C C . HIS A 1 95 ? -20.306 -7.789 3.805 1.00 75.56 95 HIS A C 1
ATOM 786 O O . HIS A 1 95 ? -19.663 -8.423 2.970 1.00 75.56 95 HIS A O 1
ATOM 792 N N . LYS A 1 96 ? -20.292 -6.449 3.831 1.00 80.56 96 LYS A N 1
ATOM 793 C CA . LYS A 1 96 ? -19.528 -5.644 2.862 1.00 80.56 96 LYS A CA 1
ATOM 794 C C . LYS A 1 96 ? -18.024 -5.831 3.060 1.00 80.56 96 LYS A C 1
ATOM 796 O O . LYS A 1 96 ? -17.288 -5.908 2.083 1.00 80.56 96 LYS A O 1
ATOM 801 N N . ARG A 1 97 ? -17.573 -5.983 4.311 1.00 82.94 97 ARG A N 1
ATOM 802 C CA . ARG A 1 97 ? -16.166 -6.262 4.639 1.00 82.94 97 ARG A CA 1
ATOM 803 C C . ARG A 1 97 ? -15.661 -7.545 3.973 1.00 82.94 97 ARG A C 1
ATOM 805 O O . ARG A 1 97 ? -14.564 -7.545 3.430 1.00 82.94 97 ARG A O 1
ATOM 812 N N . ILE A 1 98 ? -16.464 -8.609 3.983 1.00 85.94 98 ILE A N 1
ATOM 813 C CA . ILE A 1 98 ? -16.108 -9.883 3.345 1.00 85.94 98 ILE A CA 1
ATOM 814 C C . ILE A 1 98 ? -15.976 -9.706 1.828 1.00 85.94 98 ILE A C 1
ATOM 816 O O . ILE A 1 98 ? -14.983 -10.139 1.253 1.00 85.94 98 ILE A O 1
ATOM 820 N N . LEU A 1 99 ? -16.920 -9.005 1.192 1.00 88.75 99 LEU A N 1
ATOM 821 C CA . LEU A 1 99 ? -16.863 -8.730 -0.246 1.00 88.75 99 LEU A CA 1
ATOM 822 C C . LEU A 1 99 ? -15.598 -7.948 -0.633 1.00 88.75 99 LEU A C 1
ATOM 824 O O . LEU A 1 99 ? -14.899 -8.337 -1.566 1.00 88.75 99 LEU A O 1
ATOM 828 N N . PHE A 1 100 ? -15.269 -6.885 0.109 1.00 88.38 100 PHE A N 1
ATOM 829 C CA . PHE A 1 100 ? -14.039 -6.123 -0.119 1.00 88.38 100 PHE A CA 1
ATOM 830 C C . PHE A 1 100 ? -12.782 -6.963 0.123 1.00 88.38 100 PHE A C 1
ATOM 832 O O . PHE A 1 100 ? -11.830 -6.837 -0.640 1.00 88.38 100 PHE A O 1
ATOM 839 N N . ALA A 1 101 ? -12.775 -7.834 1.136 1.00 88.38 101 ALA A N 1
ATOM 840 C CA . ALA A 1 101 ? -11.646 -8.720 1.407 1.00 88.38 101 ALA A CA 1
ATOM 841 C C . ALA A 1 101 ? -11.421 -9.709 0.257 1.00 88.38 101 ALA A C 1
ATOM 843 O O . ALA A 1 101 ? -10.296 -9.838 -0.219 1.00 88.38 101 ALA A O 1
ATOM 844 N N . PHE A 1 102 ? -12.484 -10.354 -0.233 1.00 92.31 102 PHE A N 1
ATOM 845 C CA . PHE A 1 102 ? -12.395 -11.258 -1.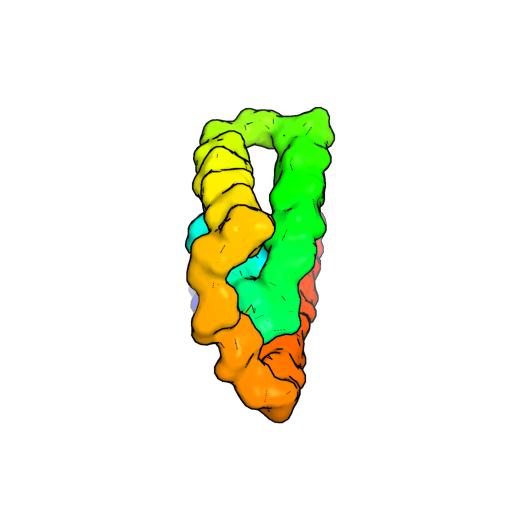380 1.00 92.31 102 PHE A CA 1
ATOM 846 C C . PHE A 1 102 ? -11.970 -10.533 -2.655 1.00 92.31 102 PHE A C 1
ATOM 848 O O . PHE A 1 102 ? -11.093 -11.027 -3.355 1.00 92.31 102 PHE A O 1
ATOM 855 N N . GLY A 1 103 ? -12.532 -9.355 -2.942 1.00 92.31 103 GLY A N 1
ATOM 856 C CA . GLY A 1 103 ? -12.127 -8.556 -4.101 1.00 92.31 103 GLY A CA 1
ATOM 857 C C . GLY A 1 103 ? -10.660 -8.129 -4.028 1.00 92.31 103 GLY A C 1
ATOM 858 O O . GLY A 1 103 ? -9.931 -8.254 -5.007 1.00 92.31 103 GLY A O 1
ATOM 859 N N . TYR A 1 104 ? -10.206 -7.692 -2.853 1.00 91.56 104 TYR A N 1
ATOM 860 C CA . TYR A 1 104 ? -8.824 -7.283 -2.614 1.00 91.56 104 TYR A CA 1
ATOM 861 C C . TYR A 1 104 ? -7.840 -8.452 -2.755 1.00 91.56 104 TYR A C 1
ATOM 863 O O . TYR A 1 104 ? -6.875 -8.352 -3.509 1.00 91.56 104 TYR A O 1
ATOM 871 N N . LEU A 1 105 ? -8.108 -9.584 -2.097 1.00 92.94 105 LEU A N 1
ATOM 872 C CA . LEU A 1 105 ? -7.263 -10.777 -2.195 1.00 92.94 105 LEU A CA 1
ATOM 873 C C . LEU A 1 105 ? -7.284 -11.382 -3.601 1.00 92.94 105 LEU A C 1
ATOM 875 O O . LEU A 1 105 ? -6.236 -11.770 -4.107 1.00 92.94 105 LEU A O 1
ATOM 879 N N . GLY A 1 106 ? -8.450 -11.427 -4.248 1.00 95.19 106 GLY A N 1
ATOM 880 C CA . GLY A 1 106 ? -8.589 -11.898 -5.623 1.00 95.19 106 GLY A CA 1
ATOM 881 C C . GLY A 1 106 ? -7.807 -11.032 -6.608 1.00 95.19 106 GLY A C 1
ATOM 882 O O . GLY A 1 106 ? -7.115 -11.562 -7.473 1.00 95.19 106 GLY A O 1
ATOM 883 N N . LEU A 1 107 ? -7.843 -9.708 -6.440 1.00 94.12 107 LEU A N 1
ATOM 884 C CA . LEU A 1 107 ? -7.067 -8.787 -7.265 1.00 94.12 107 LEU A CA 1
ATOM 885 C C . LEU A 1 107 ? -5.561 -8.985 -7.065 1.00 94.12 107 LEU A C 1
ATOM 887 O O . LEU A 1 107 ? -4.838 -9.118 -8.049 1.00 94.12 107 LEU A O 1
ATOM 891 N N . ILE A 1 108 ? -5.093 -9.066 -5.813 1.00 94.19 108 ILE A N 1
ATOM 892 C CA . ILE A 1 108 ? -3.688 -9.383 -5.509 1.00 94.19 108 ILE A CA 1
ATOM 893 C C . ILE A 1 108 ? -3.296 -10.701 -6.173 1.00 94.19 108 ILE A C 1
ATOM 895 O O . ILE A 1 108 ? -2.270 -10.765 -6.841 1.00 94.19 108 ILE A O 1
ATOM 899 N N . PHE A 1 109 ? -4.119 -11.739 -6.030 1.00 95.88 109 PHE A N 1
ATOM 900 C CA . PHE A 1 109 ? -3.845 -13.058 -6.585 1.00 95.88 109 PHE A CA 1
ATOM 901 C C . PHE A 1 109 ? -3.692 -13.020 -8.110 1.00 95.88 109 PHE A C 1
ATOM 903 O O . PHE A 1 109 ? -2.687 -13.494 -8.638 1.00 95.88 109 PHE A O 1
ATOM 910 N N . VAL A 1 110 ? -4.636 -12.395 -8.820 1.00 95.81 110 VAL A N 1
ATOM 911 C CA . VAL A 1 110 ? -4.577 -12.253 -10.283 1.00 95.81 110 VAL A CA 1
ATOM 912 C C . VAL A 1 110 ? -3.351 -11.452 -10.715 1.00 95.81 110 VAL A C 1
ATOM 914 O O . VAL A 1 110 ? -2.682 -11.834 -11.676 1.00 95.81 110 VAL A O 1
ATOM 917 N N . LEU A 1 111 ? -3.026 -10.366 -10.013 1.00 93.75 111 LEU A N 1
ATOM 918 C CA . LEU A 1 111 ? -1.864 -9.538 -10.326 1.00 93.75 111 LEU A CA 1
ATOM 919 C C . LEU A 1 111 ? -0.545 -10.275 -10.081 1.00 93.75 111 LEU A C 1
ATOM 921 O O . LEU A 1 111 ? 0.335 -10.204 -10.931 1.00 93.75 111 LEU A O 1
ATOM 925 N N . VAL A 1 112 ? -0.410 -11.005 -8.969 1.00 94.19 112 VAL A N 1
ATOM 926 C CA . VAL A 1 112 ? 0.787 -11.804 -8.660 1.00 94.19 112 VAL A CA 1
ATOM 927 C C . VAL A 1 112 ? 0.975 -12.910 -9.691 1.00 94.19 112 VAL A C 1
ATOM 929 O O . VAL A 1 112 ? 2.078 -13.064 -10.206 1.00 94.19 112 VAL A O 1
ATOM 932 N N . LEU A 1 113 ? -0.091 -13.639 -10.041 1.00 94.38 113 LEU A N 1
ATOM 933 C CA . LEU A 1 113 ? -0.031 -14.648 -11.098 1.00 94.38 113 LEU A CA 1
ATOM 934 C C . LEU A 1 113 ? 0.337 -14.028 -12.446 1.00 94.38 113 LEU A C 1
ATOM 936 O O . LEU A 1 113 ? 1.167 -14.563 -13.173 1.00 94.38 113 LEU A O 1
ATOM 940 N N . SER A 1 114 ? -0.261 -12.893 -12.800 1.00 91.75 114 SER A N 1
ATOM 941 C CA . SER A 1 114 ? 0.058 -12.216 -14.061 1.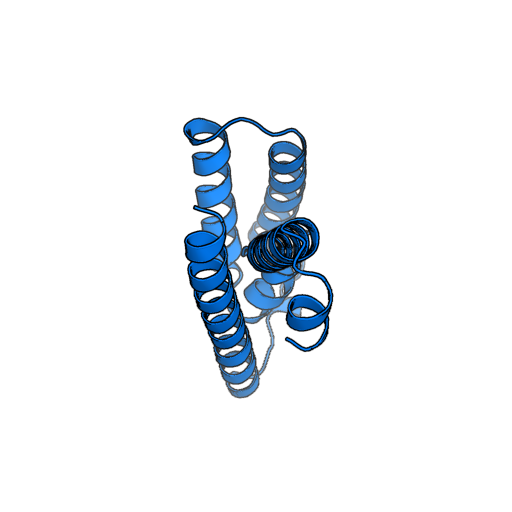00 91.75 114 SER A CA 1
ATOM 942 C C . SER A 1 114 ? 1.514 -11.750 -14.078 1.00 91.75 114 SER A C 1
ATOM 944 O O . SER A 1 114 ? 2.208 -11.934 -15.075 1.00 91.75 114 SER A O 1
ATOM 946 N N . LEU A 1 115 ? 2.000 -11.193 -12.966 1.00 93.50 115 LEU A N 1
ATOM 947 C CA . LEU A 1 115 ? 3.369 -10.711 -12.842 1.00 93.50 115 LEU A CA 1
ATOM 948 C C . LEU A 1 115 ? 4.370 -11.864 -12.909 1.00 93.50 115 LEU A C 1
ATOM 950 O O . LEU A 1 115 ? 5.365 -11.728 -13.608 1.00 93.50 115 LEU A O 1
ATOM 954 N N . SER A 1 116 ? 4.113 -12.994 -12.241 1.00 91.94 116 SER A N 1
ATOM 955 C CA . SER A 1 116 ? 5.009 -14.157 -12.282 1.00 91.94 116 SER A CA 1
ATOM 956 C C . SER A 1 116 ? 5.118 -14.742 -13.690 1.00 91.94 116 SER A C 1
ATOM 958 O O . SER A 1 116 ? 6.224 -15.019 -14.153 1.00 91.94 116 SER A O 1
ATOM 960 N N . ASN A 1 117 ? 3.994 -14.837 -14.409 1.00 90.69 117 ASN A N 1
ATOM 961 C CA . ASN A 1 117 ? 3.977 -15.259 -15.809 1.00 90.69 117 ASN A CA 1
ATOM 962 C C . ASN A 1 117 ? 4.799 -14.314 -16.695 1.00 90.69 117 ASN A C 1
ATOM 964 O O . ASN A 1 117 ? 5.601 -14.774 -17.502 1.00 90.69 117 ASN A O 1
ATOM 968 N N . ILE A 1 118 ? 4.634 -1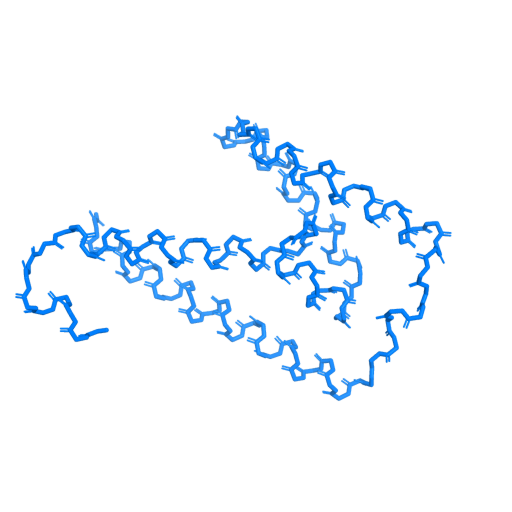2.999 -16.541 1.00 89.06 118 ILE A N 1
ATOM 969 C CA . ILE A 1 118 ? 5.377 -12.015 -17.343 1.00 89.06 118 ILE A CA 1
ATOM 970 C C . ILE A 1 118 ? 6.857 -11.971 -16.951 1.00 89.06 118 ILE A C 1
ATOM 972 O O . ILE A 1 118 ? 7.709 -11.849 -17.826 1.00 89.06 118 ILE A O 1
ATOM 976 N N . HIS A 1 119 ? 7.182 -12.117 -15.665 1.00 88.44 119 HIS A N 1
ATOM 977 C CA . HIS A 1 119 ? 8.560 -12.170 -15.183 1.00 88.44 119 HIS A CA 1
ATOM 978 C C . HIS A 1 119 ? 9.334 -13.306 -15.858 1.00 88.44 119 HIS A C 1
ATOM 980 O O . HIS A 1 119 ? 10.396 -13.054 -16.412 1.00 88.44 119 HIS A O 1
ATOM 986 N N . SER A 1 120 ? 8.741 -14.506 -15.925 1.00 87.38 120 SER A N 1
ATOM 987 C CA . SER A 1 120 ? 9.339 -15.669 -16.605 1.00 87.38 120 SER A CA 1
ATOM 988 C C . SER A 1 120 ? 9.518 -15.508 -18.121 1.00 87.38 120 SER A C 1
ATOM 990 O O . SER A 1 120 ? 10.233 -16.279 -18.748 1.00 87.38 120 SER A O 1
ATOM 992 N N . GLN A 1 121 ? 8.849 -14.528 -18.735 1.00 83.62 121 GLN A N 1
ATOM 993 C CA . GLN A 1 121 ? 9.008 -14.209 -20.158 1.00 83.62 121 GLN A CA 1
ATOM 994 C C . GLN A 1 121 ? 10.079 -13.130 -20.393 1.00 83.62 121 GLN A C 1
ATOM 996 O O . GLN A 1 121 ? 10.568 -12.990 -21.514 1.00 83.62 121 GLN A O 1
ATOM 1001 N N . LEU A 1 122 ? 10.436 -12.352 -19.361 1.00 80.06 122 LEU A N 1
ATOM 1002 C CA . LEU A 1 122 ? 11.503 -11.344 -19.411 1.00 80.06 122 LEU A CA 1
ATOM 1003 C C . LEU A 1 122 ? 12.886 -11.930 -19.108 1.00 80.06 122 LEU A C 1
ATOM 1005 O O . LEU A 1 122 ? 13.873 -11.354 -19.576 1.00 80.06 122 LEU A O 1
ATOM 1009 N N . GLY A 1 123 ? 12.958 -13.040 -18.365 1.00 58.50 123 GLY A N 1
ATOM 1010 C CA . GLY A 1 123 ? 14.191 -13.724 -17.969 1.00 58.50 123 GLY A CA 1
ATOM 1011 C C . GLY A 1 123 ? 13.958 -15.174 -17.583 1.00 58.50 123 GLY A C 1
ATOM 1012 O O . GLY A 1 123 ? 12.987 -15.429 -16.837 1.00 58.50 123 GLY A O 1
#

Secondary structure (DSSP, 8-state):
--SGGGT--HHHHHHHHHHHHHHHHHTSSSTTSHHHHHHHHH-THHHHHHHHHHHHHHHHT---HHHHHHHHHHHHHHHHHHTTTTGGGG---HHHHHHHHHHHHHHHHHHHHHHHHHHHHH-

Foldseek 3Di:
DPPCVPPVDVVVLVVLLVVLVVVLVLLQCFPPRVVVLLVLQQPNVSLVVSLVVLVVCCVPPHNDPVSVVSSVRRVVVNVCVVVVNDPVSHPDDPVVSVVSVCVSVVSSVVSVVVNVVSVVVSD

Radius of gyration: 17.2 Å; chains: 1; bounding box: 39×26×52 Å

Sequence (123 aa):
MPLYLLSEERFFLSLTYFGLMINLFNLLPIRPLDGGRITAALSPWLWGIGLLLMLISIFTIAPNPLMILILLFGLSDFYKWWKGENRHYFEISRHKRILFAFGYLGLIFVLVLSLSNIHSQLG

pLDDT: mean 83.81, std 11.41, range [53.56, 95.88]